Protein AF-A0A8T5IV65-F1 (afdb_monomer)

Radius of gyration: 21.37 Å; Cα contacts (8 Å, |Δi|>4): 51; chains: 1; bounding box: 27×35×60 Å

Secondary structure (DSSP, 8-state):
-------HHHHS---------PPPEESSHHHHHHHHHHTT---EEEEETTEEEEE-

Mean predicted aligned error: 11.69 Å

Structure (mmCIF, N/CA/C/O backbone):
data_AF-A0A8T5IV65-F1
#
_entry.id   AF-A0A8T5IV65-F1
#
loop_
_atom_site.group_PDB
_atom_site.id
_atom_site.type_symbol
_atom_site.label_atom_id
_atom_site.label_alt_id
_atom_site.label_comp_id
_atom_site.label_asym_id
_atom_site.label_entity_id
_atom_site.label_seq_id
_atom_site.pdbx_PDB_ins_code
_atom_site.Cartn_x
_atom_site.Cartn_y
_atom_site.Cartn_z
_atom_site.occupancy
_atom_site.B_iso_or_equiv
_atom_site.auth_seq_id
_atom_site.auth_comp_id
_atom_site.auth_asym_id
_atom_site.auth_atom_id
_atom_site.pdbx_PDB_model_num
ATOM 1 N N . MET A 1 1 ? -14.205 21.467 -50.947 1.00 48.12 1 MET A N 1
ATOM 2 C CA . MET A 1 1 ? -13.464 20.658 -49.951 1.00 48.12 1 MET A CA 1
ATOM 3 C C . MET A 1 1 ? -13.559 21.353 -48.596 1.00 48.12 1 MET A C 1
ATOM 5 O O . MET A 1 1 ? -13.108 22.483 -48.500 1.00 48.12 1 MET A O 1
ATOM 9 N N . SER A 1 2 ? -14.192 20.755 -47.579 1.00 51.09 2 SER A N 1
ATOM 10 C CA . SER A 1 2 ? -14.307 21.383 -46.249 1.00 51.09 2 SER A CA 1
ATOM 11 C C . SER A 1 2 ? -13.093 21.040 -45.377 1.00 51.09 2 SER A C 1
ATOM 13 O O . SER A 1 2 ? -12.874 19.870 -45.053 1.00 51.09 2 SER A O 1
ATOM 15 N N . GLN A 1 3 ? -12.319 22.049 -44.983 1.00 62.53 3 GLN A N 1
ATOM 16 C CA . GLN A 1 3 ? -11.190 21.910 -44.063 1.00 62.53 3 GLN A CA 1
ATOM 17 C C . GLN A 1 3 ? -11.733 21.654 -42.647 1.00 62.53 3 GLN A C 1
ATOM 19 O O . GLN A 1 3 ? -12.339 22.533 -42.037 1.00 62.53 3 GLN A O 1
ATOM 24 N N . ARG A 1 4 ? -11.582 20.431 -42.124 1.00 65.19 4 ARG A N 1
ATOM 25 C CA . ARG A 1 4 ? -11.981 20.111 -40.744 1.00 65.19 4 ARG A CA 1
ATOM 26 C C . ARG A 1 4 ? -11.018 20.808 -39.777 1.00 65.19 4 ARG A C 1
ATOM 28 O O . ARG A 1 4 ? -9.875 20.384 -39.634 1.00 65.19 4 ARG A O 1
ATOM 35 N N . PHE A 1 5 ? -11.477 21.873 -39.122 1.00 68.38 5 PHE A N 1
ATOM 36 C CA . PHE A 1 5 ? -10.734 22.555 -38.061 1.00 68.38 5 PHE A CA 1
ATOM 37 C C . PHE A 1 5 ? -10.944 21.833 -36.725 1.00 68.38 5 PHE A C 1
ATOM 39 O O . PHE A 1 5 ? -12.008 21.927 -36.115 1.00 68.38 5 PHE A O 1
ATOM 46 N N . TYR A 1 6 ? -9.922 21.121 -36.250 1.00 67.69 6 TYR A N 1
ATOM 47 C CA . TYR A 1 6 ? -9.907 20.592 -34.887 1.00 67.69 6 TYR A CA 1
ATOM 48 C C . TYR A 1 6 ? -9.420 21.684 -33.932 1.00 67.69 6 TYR A C 1
ATOM 50 O O . TYR A 1 6 ? -8.371 22.295 -34.145 1.00 67.69 6 TYR A O 1
ATOM 58 N N . SER A 1 7 ? -10.179 21.958 -32.870 1.00 71.75 7 SER A N 1
ATOM 59 C CA . SER A 1 7 ? -9.759 22.925 -31.853 1.00 71.75 7 SER A CA 1
ATOM 60 C C . SER A 1 7 ? -8.483 22.436 -31.148 1.00 71.75 7 SER A C 1
ATOM 62 O O . SER A 1 7 ? -8.300 21.234 -30.945 1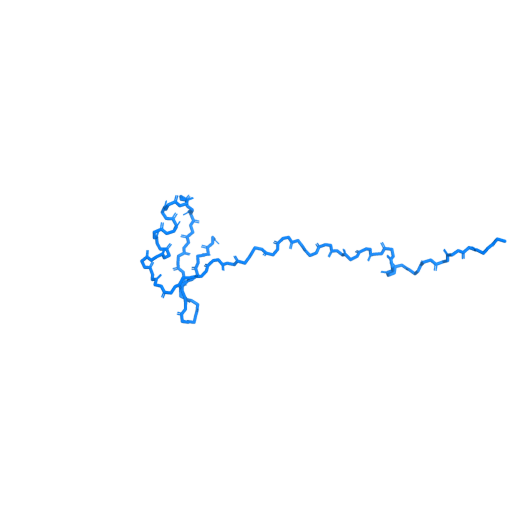.00 71.75 7 SER A O 1
ATOM 64 N N . LYS A 1 8 ? -7.598 23.355 -30.720 1.00 65.00 8 LYS A N 1
ATOM 65 C CA . LYS A 1 8 ? -6.337 23.017 -30.012 1.00 65.00 8 LYS A CA 1
ATOM 66 C C . LYS A 1 8 ? -6.549 22.054 -28.833 1.00 65.00 8 LYS A C 1
ATOM 68 O O . LYS A 1 8 ? -5.670 21.263 -28.517 1.00 65.00 8 LYS A O 1
ATOM 73 N N . ARG A 1 9 ? -7.730 22.098 -28.205 1.00 62.56 9 ARG A N 1
ATOM 74 C CA . ARG A 1 9 ? -8.119 21.243 -27.077 1.00 62.56 9 ARG A CA 1
ATOM 75 C C . ARG A 1 9 ? -8.381 19.782 -27.479 1.00 62.56 9 ARG A C 1
ATOM 77 O O . ARG A 1 9 ? -8.169 18.911 -26.651 1.00 62.56 9 ARG A O 1
ATOM 84 N N . MET A 1 10 ? -8.801 19.516 -28.721 1.00 66.00 10 MET A N 1
ATOM 85 C CA . MET A 1 10 ? -8.905 18.150 -29.262 1.00 66.00 10 MET A CA 1
ATOM 86 C C . MET A 1 10 ? -7.540 17.585 -29.675 1.00 66.00 10 MET A C 1
ATOM 88 O O . MET A 1 10 ? -7.317 16.386 -29.556 1.00 66.00 10 MET A O 1
ATOM 92 N N . LEU A 1 11 ? -6.626 18.446 -30.138 1.00 65.25 11 LEU A N 1
ATOM 93 C CA . LEU A 1 11 ? -5.252 18.066 -30.498 1.00 65.25 11 LEU A CA 1
ATOM 94 C C . LEU A 1 11 ? -4.371 17.808 -29.268 1.00 65.25 11 LEU A C 1
ATOM 96 O O . LEU A 1 11 ? -3.421 17.031 -29.332 1.00 65.25 11 LEU A O 1
ATOM 100 N N . LEU A 1 12 ? -4.702 18.430 -28.135 1.00 64.88 12 LEU A N 1
ATOM 101 C CA . LEU A 1 12 ? -4.179 18.075 -26.820 1.00 64.88 12 LEU A CA 1
ATOM 102 C C . LEU A 1 12 ? -4.832 16.762 -26.381 1.00 64.88 12 LEU A C 1
ATOM 104 O O . LEU A 1 12 ? -5.728 16.750 -25.537 1.00 64.88 12 LEU A O 1
ATOM 108 N N . GLY A 1 13 ? -4.392 15.664 -27.003 1.00 62.03 13 GLY A N 1
ATOM 109 C CA . GLY A 1 13 ? -4.768 14.307 -26.631 1.00 62.03 13 GLY A CA 1
ATOM 110 C C . GLY A 1 13 ? -4.740 14.171 -25.116 1.00 62.03 13 GLY A C 1
ATOM 111 O O . GLY A 1 13 ? -3.822 14.677 -24.462 1.00 62.03 13 GLY A O 1
ATOM 112 N N . GLN A 1 14 ? -5.792 13.563 -24.561 1.00 63.62 14 GLN A N 1
ATOM 113 C CA . GLN A 1 14 ? -5.897 13.297 -23.132 1.00 63.62 14 GLN A CA 1
ATOM 114 C C . GLN A 1 14 ? -4.551 12.755 -22.661 1.00 63.62 14 GLN A C 1
ATOM 116 O O . GLN A 1 14 ? -4.179 11.651 -23.051 1.00 63.62 14 GLN A O 1
ATOM 121 N N . LYS A 1 15 ? -3.798 13.549 -21.883 1.00 61.50 15 LYS A N 1
ATOM 122 C CA . LYS A 1 15 ? -2.559 13.081 -21.260 1.00 61.50 15 LYS A CA 1
ATOM 123 C C . LYS A 1 15 ? -2.924 11.776 -20.577 1.00 61.50 15 LYS A C 1
ATOM 125 O O . LYS A 1 15 ? -3.726 11.798 -19.639 1.00 61.50 15 LYS A O 1
ATOM 130 N N . SER A 1 16 ? -2.408 10.666 -21.101 1.00 65.56 16 SER A N 1
ATOM 131 C CA . SER A 1 16 ? -2.586 9.345 -20.523 1.00 65.56 16 SER A CA 1
ATOM 132 C C . SER A 1 16 ? -2.194 9.492 -19.066 1.00 65.56 16 SER A C 1
ATOM 134 O O . SER A 1 16 ? -1.038 9.792 -18.760 1.00 65.56 16 SER A O 1
ATOM 136 N N . ARG A 1 17 ? -3.183 9.437 -18.168 1.00 63.81 17 ARG A N 1
ATOM 137 C CA . ARG A 1 17 ? -2.916 9.489 -16.735 1.00 63.81 17 ARG A CA 1
ATOM 138 C C . ARG A 1 17 ? -2.012 8.289 -16.497 1.00 63.81 17 ARG A C 1
ATOM 140 O O . ARG A 1 17 ? -2.472 7.173 -16.707 1.00 63.81 17 ARG A O 1
ATOM 147 N N . GLY A 1 18 ? -0.734 8.545 -16.209 1.00 65.44 18 GLY A N 1
ATOM 148 C CA . GLY A 1 18 ? 0.269 7.493 -16.066 1.00 65.44 18 GLY A CA 1
ATOM 149 C C . GLY A 1 18 ? -0.205 6.421 -15.093 1.00 65.44 18 GLY A C 1
ATOM 150 O O . GLY A 1 18 ? -1.117 6.673 -14.295 1.00 65.44 18 GLY A O 1
ATOM 151 N N . ASP A 1 19 ? 0.393 5.234 -15.176 1.00 62.59 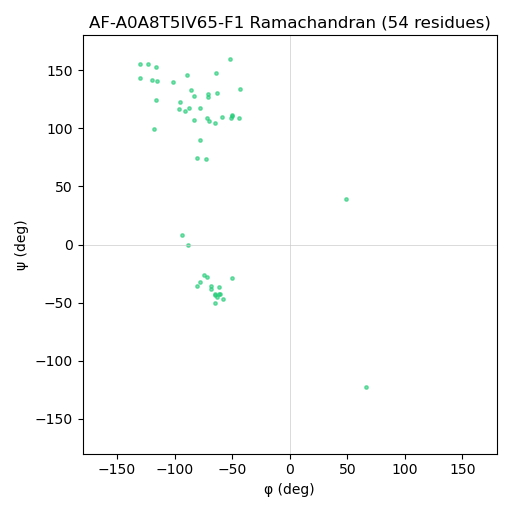19 ASP A N 1
ATOM 152 C CA . ASP A 1 19 ? -0.041 4.080 -14.396 1.00 62.59 19 ASP A CA 1
ATOM 153 C C . ASP A 1 19 ? -0.178 4.441 -12.920 1.00 62.59 19 ASP A C 1
ATOM 155 O O . ASP A 1 19 ? 0.781 4.734 -12.202 1.00 62.59 19 ASP A O 1
ATOM 159 N N . ARG A 1 20 ? -1.431 4.467 -12.467 1.00 61.72 20 ARG A N 1
ATOM 160 C CA . ARG A 1 20 ? -1.760 4.818 -11.095 1.00 61.72 20 ARG A CA 1
ATOM 161 C C . ARG A 1 20 ? -1.448 3.598 -10.242 1.00 61.72 20 ARG A C 1
ATOM 163 O O . ARG A 1 20 ? -2.308 2.739 -10.050 1.00 61.72 20 ARG A O 1
ATOM 170 N N . VAL A 1 21 ? -0.221 3.507 -9.739 1.00 68.38 21 VAL A N 1
ATOM 171 C CA . VAL A 1 21 ? 0.163 2.435 -8.816 1.00 68.38 21 VAL A CA 1
ATOM 172 C C . VAL A 1 21 ? -0.644 2.612 -7.532 1.00 68.38 21 VAL A C 1
ATOM 174 O O . VAL A 1 21 ? -0.408 3.523 -6.739 1.00 68.38 21 VAL A O 1
ATOM 177 N N . ARG A 1 22 ? -1.663 1.769 -7.340 1.00 69.50 22 ARG A N 1
ATOM 178 C CA . ARG A 1 22 ? -2.418 1.743 -6.085 1.00 69.50 22 ARG A CA 1
ATOM 179 C C . ARG A 1 22 ? -1.526 1.150 -4.989 1.00 69.50 22 ARG A C 1
ATOM 181 O O . ARG A 1 22 ? -1.042 0.031 -5.170 1.00 69.50 22 ARG A O 1
ATOM 188 N N . PRO A 1 23 ? -1.348 1.839 -3.847 1.00 71.44 23 PRO A N 1
ATOM 189 C CA . PRO A 1 23 ? -0.598 1.281 -2.733 1.00 71.44 23 PRO A CA 1
ATOM 190 C 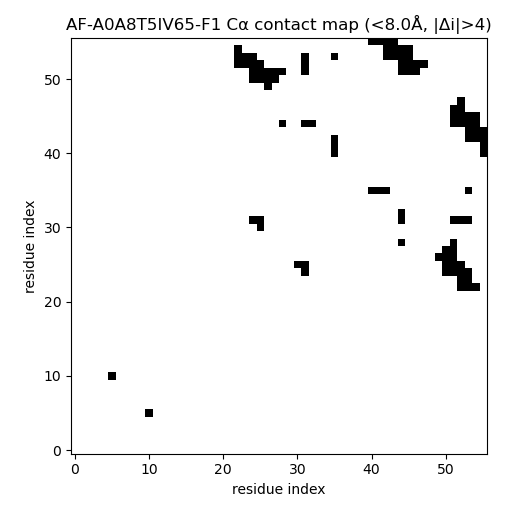C . PRO A 1 23 ? -1.312 0.031 -2.216 1.00 71.44 23 PRO A C 1
ATOM 192 O O . PRO A 1 23 ? -2.527 0.035 -1.985 1.00 71.44 23 PRO A O 1
ATOM 195 N N . LYS A 1 24 ? -0.559 -1.059 -2.055 1.00 81.31 24 LYS A N 1
ATOM 196 C CA . LYS A 1 24 ? -1.089 -2.295 -1.474 1.00 81.31 24 LYS A CA 1
ATOM 197 C C . LYS A 1 24 ? -1.336 -2.070 0.013 1.00 81.31 24 LYS A C 1
ATOM 199 O O . LYS A 1 24 ? -0.466 -1.572 0.726 1.00 81.31 24 LYS A O 1
ATOM 204 N N . THR A 1 25 ? -2.544 -2.415 0.455 1.00 88.12 25 THR A N 1
ATOM 205 C CA . THR A 1 25 ? -2.971 -2.264 1.849 1.00 88.12 25 THR A CA 1
ATOM 206 C C . THR A 1 25 ? -3.349 -3.614 2.442 1.00 88.12 25 THR A C 1
ATOM 208 O O . THR A 1 25 ? -3.958 -4.444 1.768 1.00 88.12 25 THR A O 1
ATOM 211 N N . PHE A 1 26 ? -3.004 -3.813 3.708 1.00 88.06 26 PHE A N 1
ATOM 212 C CA . PHE A 1 26 ? -3.186 -5.044 4.468 1.00 88.06 26 PHE A CA 1
ATOM 213 C C . PHE A 1 26 ? -4.015 -4.775 5.722 1.00 88.06 26 PHE A C 1
ATOM 215 O O . PHE A 1 26 ? -4.082 -3.646 6.216 1.00 88.06 26 PHE A O 1
ATOM 222 N N . LYS A 1 27 ? -4.683 -5.817 6.226 1.00 86.44 27 LYS A N 1
ATOM 223 C CA . LYS A 1 27 ? -5.475 -5.733 7.463 1.00 86.44 27 LYS A CA 1
ATOM 224 C C . LYS A 1 27 ? -4.596 -5.839 8.709 1.00 86.44 27 LYS A C 1
ATOM 226 O O . LYS A 1 27 ? -4.888 -5.179 9.697 1.00 86.44 27 LYS A O 1
ATOM 231 N N . THR A 1 28 ? -3.537 -6.645 8.652 1.00 89.00 28 THR A N 1
ATOM 232 C CA . THR A 1 28 ? -2.611 -6.862 9.768 1.00 89.00 28 THR A CA 1
ATOM 233 C C . THR A 1 28 ? -1.212 -6.360 9.418 1.00 89.00 28 THR A C 1
ATOM 235 O O . THR A 1 28 ? -0.815 -6.326 8.250 1.00 89.00 28 THR A O 1
ATOM 238 N N . GLU A 1 29 ? -0.455 -5.978 10.444 1.00 86.69 29 GLU A N 1
ATOM 239 C CA . GLU A 1 29 ? 0.940 -5.565 10.291 1.00 86.69 29 GLU A CA 1
ATOM 240 C C . GLU A 1 29 ? 1.836 -6.747 9.889 1.00 86.69 29 GLU A C 1
ATOM 242 O O . GLU A 1 29 ? 2.751 -6.594 9.080 1.00 86.69 29 GLU A O 1
ATOM 247 N N . ALA A 1 30 ? 1.541 -7.942 10.412 1.00 88.75 30 ALA A N 1
ATOM 248 C CA . ALA A 1 30 ? 2.284 -9.162 10.116 1.00 88.75 30 ALA A CA 1
ATOM 249 C C . ALA A 1 30 ? 2.223 -9.522 8.623 1.00 88.75 30 ALA A C 1
ATOM 251 O O . ALA A 1 30 ? 3.255 -9.837 8.029 1.00 88.75 30 ALA A O 1
ATOM 252 N N . ASP A 1 31 ? 1.048 -9.406 7.998 1.00 87.88 31 ASP A N 1
ATOM 253 C CA . ASP A 1 31 ? 0.884 -9.685 6.567 1.00 87.88 31 ASP A CA 1
ATOM 254 C C . ASP A 1 31 ? 1.608 -8.649 5.702 1.00 87.88 31 ASP A C 1
ATOM 256 O O . ASP A 1 31 ? 2.225 -9.001 4.697 1.00 87.88 31 ASP A O 1
ATOM 260 N N . ALA A 1 32 ? 1.589 -7.375 6.113 1.00 86.19 32 ALA A N 1
ATOM 261 C CA . ALA A 1 32 ? 2.323 -6.321 5.420 1.00 86.19 32 ALA A CA 1
ATOM 262 C C . ALA A 1 32 ? 3.839 -6.570 5.467 1.00 86.19 32 ALA A C 1
ATOM 264 O O . ALA A 1 32 ? 4.508 -6.478 4.438 1.00 86.19 32 ALA A O 1
ATOM 265 N N . LYS A 1 33 ? 4.378 -6.944 6.636 1.00 87.19 33 LYS A N 1
ATOM 266 C CA . LYS A 1 33 ? 5.805 -7.267 6.800 1.00 87.19 33 LYS A CA 1
ATOM 267 C C . LYS A 1 33 ? 6.212 -8.506 6.003 1.00 87.19 33 LYS A C 1
ATOM 269 O O . LYS A 1 33 ? 7.234 -8.458 5.323 1.00 87.19 33 LYS A O 1
ATOM 274 N N . LYS A 1 34 ? 5.402 -9.574 6.020 1.00 91.12 34 LYS A N 1
ATOM 275 C CA . LYS A 1 34 ? 5.630 -10.765 5.180 1.00 91.12 34 LYS A CA 1
ATOM 276 C C . LYS A 1 34 ? 5.666 -10.398 3.702 1.00 91.12 34 LYS A C 1
ATOM 278 O O . LYS A 1 34 ? 6.608 -10.754 3.010 1.00 91.12 34 LYS A O 1
ATOM 283 N N . TYR A 1 35 ? 4.708 -9.596 3.238 1.00 87.50 35 TYR A N 1
ATOM 284 C CA . TYR A 1 35 ? 4.668 -9.160 1.845 1.00 87.50 35 TYR A CA 1
ATOM 285 C C . TYR A 1 35 ? 5.919 -8.367 1.428 1.00 87.50 35 TYR A C 1
ATOM 287 O O . TYR A 1 35 ? 6.447 -8.576 0.335 1.00 87.50 35 TYR A O 1
ATOM 295 N N . VAL A 1 36 ? 6.401 -7.462 2.285 1.00 88.31 36 VAL A N 1
ATOM 296 C CA . VAL A 1 36 ? 7.628 -6.685 2.036 1.00 88.31 36 VAL A CA 1
ATOM 297 C C . VAL A 1 36 ? 8.855 -7.601 1.982 1.00 88.31 36 VAL A C 1
ATOM 299 O O . VAL A 1 36 ? 9.671 -7.459 1.068 1.00 88.31 36 VAL A O 1
ATOM 302 N N . ALA A 1 37 ? 8.948 -8.569 2.899 1.00 88.12 37 ALA A N 1
ATOM 303 C CA . ALA A 1 37 ? 10.029 -9.550 2.946 1.00 88.12 37 ALA A CA 1
ATOM 304 C C . ALA A 1 37 ? 10.035 -10.474 1.713 1.00 88.12 37 ALA A C 1
ATOM 306 O O . ALA A 1 37 ? 11.054 -10.577 1.031 1.00 88.12 37 ALA A O 1
ATOM 307 N N . ASP A 1 38 ? 8.889 -11.067 1.365 1.00 89.12 38 ASP A N 1
ATOM 308 C CA . ASP A 1 38 ? 8.741 -11.991 0.230 1.00 89.12 38 ASP A CA 1
ATOM 309 C C . ASP A 1 38 ? 9.070 -11.317 -1.104 1.00 89.12 38 ASP A C 1
ATOM 311 O O . ASP A 1 38 ? 9.647 -11.918 -2.012 1.00 89.12 38 ASP A O 1
ATOM 315 N N . LYS A 1 39 ? 8.698 -10.040 -1.235 1.00 86.50 39 LYS A N 1
ATOM 316 C CA . LYS A 1 39 ? 8.955 -9.246 -2.440 1.00 86.50 39 LYS A CA 1
ATOM 317 C C . LYS A 1 39 ? 10.306 -8.539 -2.429 1.00 86.50 39 LYS A C 1
ATOM 319 O O . LYS A 1 39 ? 10.613 -7.876 -3.417 1.00 86.50 39 LYS A O 1
ATOM 324 N N . LYS A 1 40 ? 11.102 -8.689 -1.361 1.00 84.88 40 LYS A N 1
ATOM 325 C CA . LYS A 1 40 ? 12.402 -8.021 -1.170 1.00 84.88 40 LYS A CA 1
ATOM 326 C C . LYS A 1 40 ? 12.318 -6.513 -1.439 1.00 84.88 40 LYS A C 1
ATOM 328 O O . LYS A 1 40 ? 13.202 -5.927 -2.058 1.00 84.88 40 LYS A O 1
ATOM 333 N N . LEU A 1 41 ? 11.214 -5.896 -1.019 1.00 81.75 41 LEU A N 1
ATOM 334 C CA . LEU A 1 41 ? 10.974 -4.473 -1.231 1.00 81.75 41 LEU A CA 1
ATOM 335 C C . LEU A 1 41 ? 11.626 -3.677 -0.102 1.00 81.75 41 LEU A C 1
ATOM 337 O O . LEU A 1 41 ? 11.424 -3.971 1.072 1.00 81.75 41 LEU A O 1
ATOM 341 N N . THR A 1 42 ? 12.349 -2.614 -0.439 1.00 81.19 42 THR A N 1
ATOM 342 C CA . THR A 1 42 ? 12.748 -1.585 0.529 1.00 81.19 42 THR A CA 1
ATOM 343 C C . THR A 1 42 ? 11.571 -0.639 0.734 1.00 81.19 4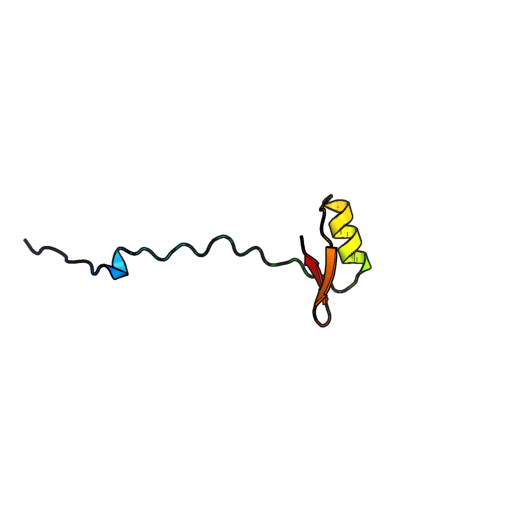2 THR A C 1
ATOM 345 O O . THR A 1 42 ? 11.531 0.449 0.167 1.00 81.19 42 THR A O 1
ATOM 348 N N . ALA A 1 43 ? 10.558 -1.096 1.463 1.00 8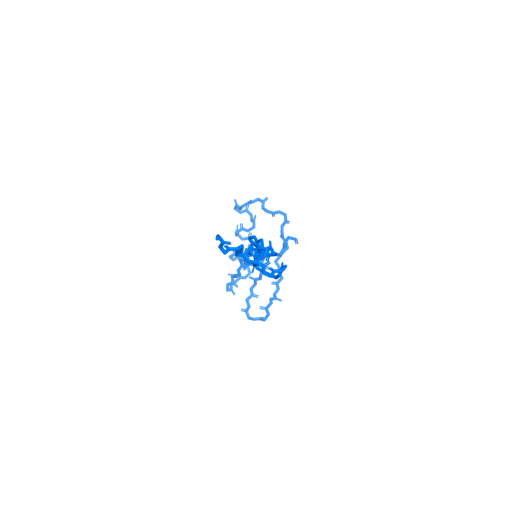0.44 43 ALA A N 1
ATOM 349 C CA . ALA A 1 43 ? 9.353 -0.321 1.725 1.00 80.44 43 ALA A CA 1
ATOM 350 C C . ALA A 1 43 ? 9.028 -0.328 3.219 1.00 80.44 43 ALA A C 1
ATOM 352 O O . ALA A 1 43 ? 9.210 -1.336 3.907 1.00 80.44 43 ALA A O 1
ATOM 353 N N . LYS A 1 44 ? 8.537 0.804 3.720 1.00 83.31 44 LYS A N 1
ATOM 354 C CA . LYS A 1 44 ? 8.079 0.963 5.100 1.00 83.31 44 LYS A CA 1
ATOM 355 C C . LYS A 1 44 ? 6.597 0.607 5.196 1.00 83.31 44 LYS A C 1
ATOM 357 O O . LYS A 1 44 ? 5.818 0.837 4.271 1.00 83.31 44 LYS A O 1
ATOM 362 N N . VAL A 1 45 ? 6.206 0.031 6.329 1.00 85.94 45 VAL A N 1
ATOM 363 C CA . VAL A 1 45 ? 4.802 -0.247 6.642 1.00 85.94 45 VAL A CA 1
ATOM 364 C C . VAL A 1 45 ? 4.276 0.899 7.501 1.00 85.94 45 VAL A C 1
ATOM 366 O O . VAL A 1 45 ? 4.756 1.103 8.612 1.00 85.94 45 VAL A O 1
ATOM 369 N N . GLU A 1 46 ? 3.294 1.639 6.993 1.00 87.06 46 GLU A N 1
ATOM 370 C CA . GLU A 1 46 ? 2.642 2.745 7.701 1.00 87.06 46 GLU A CA 1
ATOM 371 C C . GLU A 1 46 ? 1.169 2.422 7.963 1.00 87.06 46 GLU A C 1
ATOM 373 O O . GLU A 1 46 ? 0.473 1.880 7.099 1.00 87.06 46 GLU A O 1
ATOM 378 N N . LEU A 1 47 ? 0.651 2.795 9.134 1.00 87.81 47 LEU A N 1
ATOM 379 C CA . LEU A 1 47 ? -0.780 2.703 9.416 1.00 87.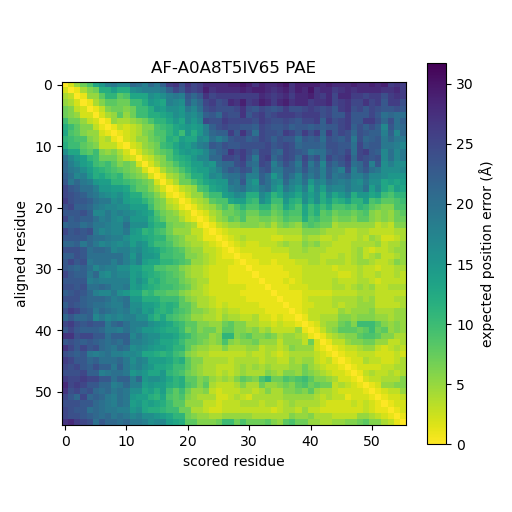81 47 LEU A CA 1
ATOM 380 C C . LEU A 1 47 ? -1.513 3.876 8.747 1.00 87.81 47 LEU A C 1
ATOM 382 O O . LEU A 1 47 ? -1.288 5.038 9.076 1.00 87.81 47 LEU A O 1
ATOM 386 N N . ARG A 1 48 ? -2.420 3.575 7.814 1.00 84.44 48 ARG A N 1
ATOM 387 C CA . ARG A 1 48 ? -3.309 4.556 7.178 1.00 84.44 48 ARG A CA 1
ATOM 388 C C . ARG A 1 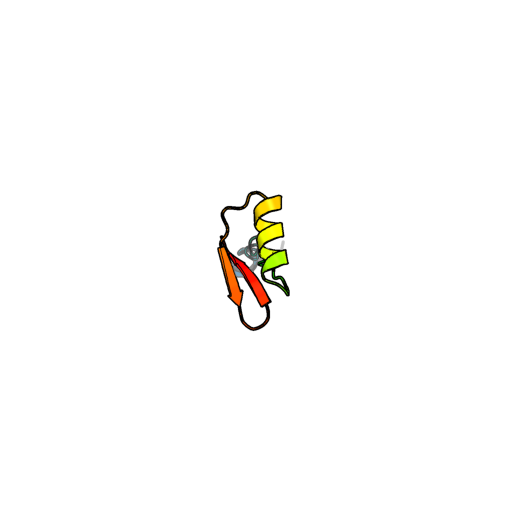48 ? -4.761 4.215 7.492 1.00 84.44 48 ARG A C 1
ATOM 390 O O . ARG A 1 48 ? -5.377 3.345 6.870 1.00 84.44 48 ARG A O 1
ATOM 397 N N . GLY A 1 49 ? -5.317 4.914 8.479 1.00 85.69 49 GLY A N 1
ATOM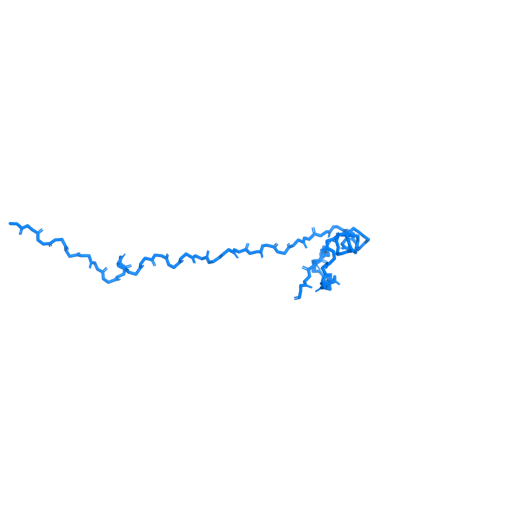 398 C CA . GLY A 1 49 ? -6.653 4.638 9.003 1.00 85.69 49 GLY A CA 1
ATOM 399 C C . GLY A 1 49 ? -6.698 3.276 9.699 1.00 85.69 49 GLY A C 1
ATOM 400 O O . GLY A 1 49 ? -5.934 3.031 10.621 1.00 85.69 49 GLY A O 1
ATOM 401 N N . LYS A 1 50 ? -7.578 2.374 9.246 1.00 85.88 50 LYS A N 1
ATOM 402 C CA . LYS A 1 50 ? -7.720 1.011 9.805 1.00 85.88 50 LYS A CA 1
ATOM 403 C C . LYS A 1 50 ? -6.891 -0.058 9.071 1.00 85.88 50 LYS A C 1
ATOM 405 O O . LYS A 1 50 ? -7.120 -1.246 9.277 1.00 85.88 50 LYS A O 1
ATOM 410 N N . LYS A 1 51 ? -6.013 0.335 8.143 1.00 88.38 51 LYS A N 1
ATOM 411 C CA . LYS A 1 51 ? -5.220 -0.584 7.310 1.00 88.38 51 LYS A CA 1
ATOM 412 C C . LYS A 1 51 ? -3.742 -0.211 7.341 1.00 88.38 51 LYS A C 1
ATOM 414 O O . LYS A 1 51 ? -3.398 0.952 7.529 1.00 88.38 51 LYS A O 1
ATOM 419 N N . PHE A 1 52 ? -2.887 -1.187 7.074 1.00 85.88 52 PHE A N 1
ATOM 420 C CA . PHE A 1 52 ? -1.449 -1.000 6.914 1.00 85.88 52 PHE A CA 1
ATOM 421 C C . PHE A 1 52 ? -1.118 -0.854 5.433 1.00 85.88 52 PHE A C 1
ATOM 423 O O . PHE A 1 52 ? -1.459 -1.725 4.636 1.00 85.88 52 PHE A O 1
ATOM 430 N N . ALA A 1 53 ? -0.494 0.249 5.044 1.00 84.81 53 ALA A N 1
ATOM 431 C CA . ALA A 1 53 ? -0.043 0.499 3.684 1.00 84.81 53 ALA A CA 1
ATOM 432 C C . ALA A 1 53 ? 1.462 0.249 3.583 1.00 84.81 53 ALA A C 1
ATOM 434 O O . ALA A 1 53 ? 2.221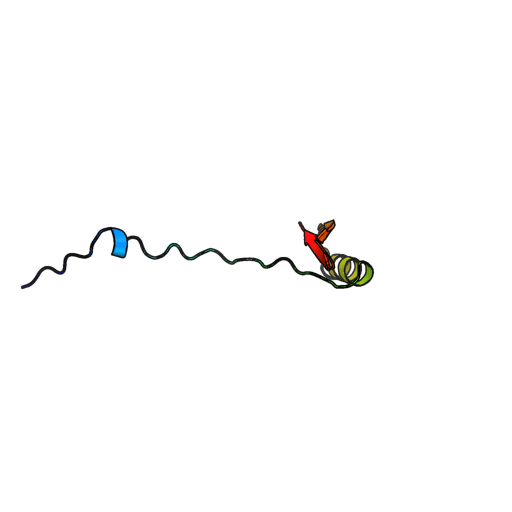 0.626 4.472 1.00 84.81 53 ALA A O 1
ATOM 435 N N . VAL A 1 54 ? 1.885 -0.363 2.481 1.00 84.31 54 VAL A N 1
ATOM 436 C CA . VAL A 1 54 ? 3.303 -0.471 2.131 1.00 84.31 54 VAL A CA 1
ATOM 437 C C . VAL A 1 54 ? 3.660 0.739 1.275 1.00 84.31 54 VAL A C 1
ATOM 439 O O . VAL A 1 54 ? 3.110 0.905 0.184 1.00 84.31 54 VAL A O 1
ATOM 442 N N . VAL A 1 55 ? 4.537 1.591 1.796 1.00 79.62 55 VAL A N 1
ATOM 443 C CA . VAL A 1 55 ? 4.988 2.836 1.165 1.00 79.62 55 VAL A CA 1
ATOM 444 C C . VAL A 1 55 ? 6.486 2.699 0.892 1.00 79.62 55 VAL A C 1
ATOM 446 O O . VAL A 1 55 ? 7.241 2.359 1.801 1.00 79.62 55 VAL A O 1
ATOM 449 N N . GLN A 1 56 ? 6.901 2.880 -0.365 1.00 70.88 56 GLN A N 1
ATOM 450 C CA . GLN A 1 56 ? 8.319 3.016 -0.720 1.00 70.88 56 GLN A CA 1
ATOM 451 C C . GLN A 1 56 ? 8.817 4.408 -0.353 1.00 70.88 56 GLN A C 1
ATOM 453 O O . GLN A 1 56 ? 8.061 5.371 -0.617 1.00 70.88 56 GLN A O 1
#

Sequence (56 aa):
MSQRFYSKRMLLGQKSRGDRVRPKTFKTEADAKKYVADKKLTAKVELRGKKFAVVQ

pLDDT: mean 76.72, std 11.45, range [48.12, 91.12]

Foldseek 3Di:
DDDDDDDVVVVPPDPPPPDPPDWDKAQDPVVVVVVCVVVVHPWDWDDDPRITTTHD

Nearest PDB structures (foldseek):
  6wxp-assembly3_F  TM=4.891E-01  e=3.115E+00  synthetic construct
  6d95-assembly1_A  TM=4.748E-01  e=5.258E+00  Cereibacter sphaeroides ATCC 17025
  5awh-assembly2_B  TM=4.881E-01  e=6.832E+00  Cereibacter sphaeroides ATCC 17025
  6d9k-assembly2_F  TM=4.838E-01  e=9.477E+00  Cereibacter sphaeroides ATCC 17025

Solvent-accessible surface area (backbone atoms only — not comparable to full-atom values): 3691 Å² total; per-residue (Å²): 137,86,82,85,80,75,54,73,72,69,72,54,59,78,74,74,77,65,88,77,79,72,72,58,69,28,81,44,68,68,58,44,51,50,52,33,58,76,65,71,48,86,50,50,80,44,80,57,87,87,29,28,30,54,44,113